Protein AF-A0AAF0LFD0-F1 (afdb_monomer_lite)

Secondary structure (DSSP, 8-state):
---SS--------PPPPPPBPPHHHHHHHHHHHHHTT--SHHHHHHHHHHHHS---SSGGG-BHHHHHHHHHHHHHHHHHHHHHHS-----S----------

Structure (mmCIF, N/CA/C/O backbone):
data_AF-A0AAF0LFD0-F1
#
_entry.id   AF-A0AAF0LFD0-F1
#
loop_
_atom_site.group_PDB
_atom_site.id
_atom_site.type_symbol
_atom_site.label_atom_id
_atom_site.label_alt_id
_atom_site.label_comp_id
_atom_site.label_asym_id
_atom_site.label_entity_id
_atom_site.label_seq_id
_atom_site.pdbx_PDB_ins_code
_atom_site.Cartn_x
_atom_site.Cartn_y
_atom_site.Cartn_z
_atom_site.occupancy
_atom_site.B_iso_or_equiv
_atom_site.auth_seq_id
_atom_site.auth_comp_id
_atom_site.auth_asym_id
_atom_site.auth_atom_id
_atom_site.pdbx_PDB_model_num
ATOM 1 N N . MET A 1 1 ? 27.726 -13.459 -55.062 1.00 46.53 1 MET A N 1
ATOM 2 C CA . MET A 1 1 ? 27.753 -12.044 -54.652 1.00 46.53 1 MET A CA 1
ATOM 3 C C . MET A 1 1 ? 26.580 -11.899 -53.718 1.00 46.53 1 MET A C 1
ATOM 5 O O . MET A 1 1 ? 25.446 -11.994 -54.167 1.00 46.53 1 MET A O 1
ATOM 9 N N . SER A 1 2 ? 26.899 -11.944 -52.433 1.00 50.84 2 SER A N 1
ATOM 10 C CA . SER A 1 2 ? 25.974 -12.159 -51.326 1.00 50.84 2 SER A CA 1
ATOM 11 C C . SER A 1 2 ? 25.659 -10.830 -50.649 1.00 50.84 2 SER A C 1
ATOM 13 O O . SER A 1 2 ? 26.478 -9.917 -50.716 1.00 50.84 2 SER A O 1
ATOM 15 N N . ASP A 1 3 ? 24.525 -10.807 -49.954 1.00 53.06 3 ASP A N 1
ATOM 16 C CA . ASP A 1 3 ? 24.223 -9.907 -48.836 1.00 53.06 3 ASP A CA 1
ATOM 17 C C . ASP A 1 3 ? 23.986 -8.419 -49.136 1.00 53.06 3 ASP A C 1
ATOM 19 O O . ASP A 1 3 ? 24.794 -7.563 -48.801 1.00 53.06 3 ASP A O 1
ATOM 23 N N . GLU A 1 4 ? 22.795 -8.093 -49.650 1.00 59.19 4 GLU A N 1
ATOM 24 C CA . GLU A 1 4 ? 22.225 -6.732 -49.550 1.00 59.19 4 GLU A CA 1
ATOM 25 C C . GLU A 1 4 ? 20.822 -6.700 -48.903 1.00 59.19 4 GLU A C 1
ATOM 27 O O . GLU A 1 4 ? 20.047 -5.780 -49.142 1.00 59.19 4 GLU A O 1
ATOM 32 N N . LEU A 1 5 ? 20.443 -7.690 -48.079 1.00 58.28 5 LEU A N 1
ATOM 33 C CA . LEU A 1 5 ? 19.075 -7.761 -47.525 1.00 58.28 5 LEU A CA 1
ATOM 34 C C . LEU A 1 5 ? 18.972 -8.116 -46.033 1.00 58.28 5 LEU A C 1
ATOM 36 O O . LEU A 1 5 ? 18.000 -8.743 -45.628 1.00 58.28 5 LEU A O 1
ATOM 40 N N . SER A 1 6 ? 19.908 -7.680 -45.188 1.00 54.75 6 SER A N 1
ATOM 41 C CA . SER A 1 6 ? 19.762 -7.872 -43.733 1.00 54.75 6 SER A CA 1
ATOM 42 C C . SER A 1 6 ? 20.100 -6.615 -42.925 1.00 54.75 6 SER A C 1
ATOM 44 O O . SER A 1 6 ? 20.885 -6.652 -41.988 1.00 54.75 6 SER A O 1
ATOM 46 N N . LEU A 1 7 ? 19.514 -5.473 -43.310 1.00 59.75 7 LEU A N 1
ATOM 47 C CA . LEU A 1 7 ? 19.616 -4.195 -42.576 1.00 59.75 7 LEU A CA 1
ATOM 48 C C . LEU A 1 7 ? 18.441 -3.962 -41.599 1.00 59.75 7 LEU A C 1
ATOM 50 O O . LEU A 1 7 ? 18.387 -2.941 -40.924 1.00 59.75 7 LEU A O 1
ATOM 54 N N . PHE A 1 8 ? 17.513 -4.914 -41.493 1.00 56.84 8 PHE A N 1
ATOM 55 C CA . PHE A 1 8 ? 16.379 -4.868 -40.566 1.00 56.84 8 PHE A CA 1
ATOM 56 C C . PHE A 1 8 ? 16.489 -5.995 -39.536 1.00 56.84 8 PHE A C 1
ATOM 58 O O . PHE A 1 8 ? 15.606 -6.841 -39.434 1.00 56.84 8 PHE A O 1
ATOM 65 N N . ASP A 1 9 ? 17.594 -6.032 -38.794 1.00 56.97 9 ASP A N 1
ATOM 66 C CA . ASP A 1 9 ? 17.599 -6.701 -37.491 1.00 56.97 9 ASP A CA 1
ATOM 67 C C . ASP A 1 9 ? 16.946 -5.717 -36.513 1.00 56.97 9 ASP A C 1
ATOM 69 O O . ASP A 1 9 ? 17.613 -4.944 -35.829 1.00 56.97 9 ASP A O 1
ATOM 73 N N . ASP A 1 10 ? 15.614 -5.625 -36.584 1.00 61.31 10 ASP A N 1
ATOM 74 C CA . ASP A 1 10 ? 14.822 -4.979 -35.542 1.00 61.31 10 ASP A CA 1
ATOM 75 C C . ASP A 1 10 ? 15.054 -5.838 -34.293 1.00 61.31 10 ASP A C 1
ATOM 77 O O . ASP A 1 10 ? 14.674 -7.017 -34.308 1.00 61.31 10 ASP A O 1
ATOM 81 N N . PRO A 1 11 ? 15.779 -5.349 -33.268 1.00 62.00 11 PRO A N 1
ATOM 82 C CA . PRO A 1 11 ? 15.991 -6.153 -32.083 1.00 62.00 11 PRO A CA 1
ATOM 83 C C . PRO A 1 11 ? 14.604 -6.392 -31.514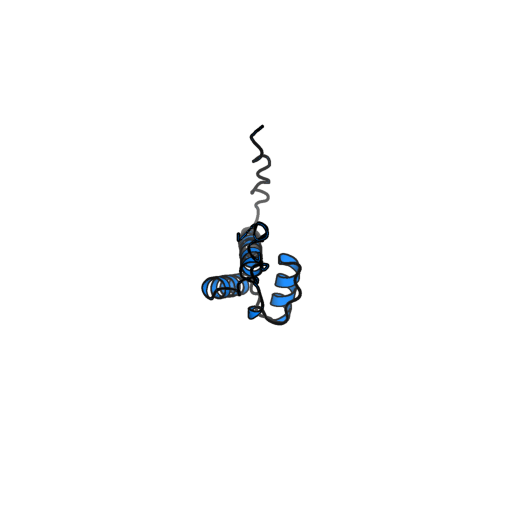 1.00 62.00 11 PRO A C 1
ATOM 85 O O . PRO A 1 11 ? 13.999 -5.433 -31.073 1.00 62.00 11 PRO A O 1
ATOM 88 N N . ASP A 1 12 ? 14.106 -7.628 -31.576 1.00 59.47 12 ASP A N 1
ATOM 89 C CA . ASP A 1 12 ? 12.799 -8.072 -31.083 1.00 59.47 12 ASP A CA 1
ATOM 90 C C . ASP A 1 12 ? 12.541 -7.463 -29.692 1.00 59.47 12 ASP A C 1
ATOM 92 O O . ASP A 1 12 ? 12.920 -8.033 -28.663 1.00 59.47 12 ASP A O 1
ATOM 96 N N . VAL A 1 13 ? 11.971 -6.247 -29.656 1.00 60.12 13 VAL A N 1
ATOM 97 C CA . VAL A 1 13 ? 11.725 -5.483 -28.431 1.00 60.12 13 VAL A CA 1
ATOM 98 C C . VAL A 1 13 ? 10.462 -6.079 -27.847 1.00 60.12 13 VAL A C 1
ATOM 100 O O . VAL A 1 13 ? 9.385 -5.484 -27.858 1.00 60.12 13 VAL A O 1
ATOM 103 N N . ARG A 1 14 ? 10.565 -7.324 -27.381 1.00 63.44 14 ARG A N 1
ATOM 104 C CA . ARG A 1 14 ? 9.478 -7.958 -26.653 1.00 63.44 14 ARG A CA 1
ATOM 105 C C . ARG A 1 14 ? 9.185 -7.045 -25.473 1.00 63.44 14 ARG A C 1
ATOM 107 O O . ARG A 1 14 ? 10.119 -6.736 -24.725 1.00 63.44 14 ARG A O 1
ATOM 114 N N . PRO A 1 15 ? 7.932 -6.596 -25.291 1.00 60.59 15 PRO A N 1
ATOM 115 C CA . PRO A 1 15 ? 7.590 -5.831 -24.110 1.00 60.59 15 PRO A CA 1
ATOM 116 C C . PRO A 1 15 ? 8.010 -6.673 -22.907 1.00 60.59 15 PRO A C 1
ATOM 118 O O . PRO A 1 15 ? 7.590 -7.828 -22.778 1.00 60.59 15 PRO A O 1
ATOM 121 N N . ALA A 1 16 ? 8.922 -6.133 -22.095 1.00 66.88 16 ALA A N 1
ATOM 122 C CA . ALA A 1 16 ? 9.393 -6.805 -20.899 1.00 66.88 16 ALA A CA 1
ATOM 123 C C . ALA A 1 16 ? 8.155 -7.179 -20.082 1.00 66.88 16 ALA A C 1
ATOM 125 O O . ALA A 1 16 ? 7.373 -6.304 -19.703 1.00 66.88 16 ALA A O 1
ATOM 126 N N . GLN A 1 17 ? 7.931 -8.481 -19.891 1.00 68.88 17 GLN A N 1
ATOM 127 C CA . GLN A 1 17 ? 6.810 -8.929 -19.079 1.00 68.88 17 GLN A CA 1
ATOM 128 C C . GLN A 1 17 ? 6.990 -8.320 -17.690 1.00 68.88 17 GLN A C 1
ATOM 130 O O . GLN A 1 17 ? 8.105 -8.367 -17.157 1.00 68.88 17 GLN A O 1
ATOM 135 N N . PRO A 1 18 ? 5.942 -7.708 -17.122 1.00 72.62 18 PRO A N 1
ATOM 136 C CA . PRO A 1 18 ? 6.072 -7.049 -15.841 1.00 72.62 18 PRO A CA 1
ATOM 137 C C . PRO A 1 18 ? 6.537 -8.070 -14.802 1.00 72.62 18 PRO A C 1
ATOM 139 O O . PRO A 1 18 ? 5.934 -9.134 -14.643 1.00 72.62 18 PRO A O 1
ATOM 142 N N . ALA A 1 19 ? 7.648 -7.757 -14.134 1.00 83.38 19 ALA A N 1
ATOM 143 C CA . ALA A 1 19 ? 8.232 -8.644 -13.143 1.00 83.38 19 ALA A CA 1
ATOM 144 C C . ALA A 1 19 ? 7.232 -8.866 -11.996 1.00 83.38 19 ALA A C 1
ATOM 146 O O . ALA A 1 19 ? 6.541 -7.922 -11.595 1.00 83.38 19 ALA A O 1
ATOM 147 N N . PRO A 1 20 ? 7.120 -10.092 -11.461 1.00 85.75 20 PRO A N 1
ATOM 148 C CA . PRO A 1 20 ? 6.275 -10.347 -10.305 1.00 85.75 20 PRO A CA 1
ATOM 149 C C . PRO A 1 20 ? 6.834 -9.640 -9.065 1.00 85.75 20 PRO A C 1
ATOM 151 O O . PRO A 1 20 ? 8.041 -9.437 -8.935 1.00 85.75 20 PRO A O 1
ATOM 154 N N . MET A 1 21 ? 5.956 -9.308 -8.120 1.00 89.62 21 MET A N 1
ATOM 155 C CA . MET A 1 21 ? 6.350 -8.728 -6.837 1.00 89.62 21 MET A CA 1
ATOM 156 C C . MET A 1 21 ? 7.381 -9.597 -6.098 1.00 89.62 21 MET A C 1
ATOM 158 O O . MET A 1 21 ? 7.198 -10.804 -5.912 1.00 89.62 21 MET A O 1
ATOM 162 N N . THR A 1 22 ? 8.426 -8.949 -5.587 1.00 90.12 22 THR A N 1
ATOM 163 C CA . THR A 1 22 ? 9.478 -9.600 -4.793 1.00 90.12 22 THR A CA 1
ATOM 164 C C . THR A 1 22 ? 9.009 -9.928 -3.369 1.00 90.12 22 THR A C 1
ATOM 166 O O . THR A 1 22 ? 8.107 -9.288 -2.818 1.00 90.12 22 THR A O 1
ATOM 169 N N . ASP A 1 23 ? 9.653 -10.893 -2.705 1.00 88.31 23 ASP A N 1
ATOM 170 C CA . ASP A 1 23 ? 9.313 -11.246 -1.316 1.00 88.31 23 ASP A CA 1
ATOM 171 C C . ASP A 1 23 ? 9.529 -10.089 -0.328 1.00 88.31 23 ASP A C 1
ATOM 173 O O . ASP A 1 23 ? 8.742 -9.905 0.605 1.00 88.31 23 ASP A O 1
ATOM 177 N N . SER A 1 24 ? 10.549 -9.260 -0.562 1.00 88.06 24 SER A N 1
ATOM 178 C CA . SER A 1 24 ? 10.815 -8.057 0.232 1.00 88.06 24 SER A CA 1
ATOM 179 C C . SER A 1 24 ? 9.659 -7.057 0.150 1.00 88.06 24 SER A C 1
ATOM 181 O O . SER A 1 24 ? 9.211 -6.533 1.173 1.00 88.06 24 SER A O 1
ATOM 183 N N . GLN A 1 25 ? 9.121 -6.830 -1.053 1.00 89.44 25 GLN A N 1
ATOM 184 C CA . GLN A 1 25 ? 7.955 -5.967 -1.259 1.00 89.44 25 GLN A CA 1
ATOM 185 C C . GLN A 1 25 ? 6.699 -6.554 -0.613 1.00 89.44 25 GLN A C 1
ATOM 187 O O . GLN A 1 25 ? 5.957 -5.842 0.065 1.00 89.44 25 GLN A O 1
ATOM 192 N N . ARG A 1 26 ? 6.494 -7.870 -0.736 1.00 89.06 26 ARG A N 1
ATOM 193 C CA . ARG A 1 26 ? 5.383 -8.575 -0.084 1.00 89.06 26 ARG A CA 1
ATOM 194 C C . ARG A 1 26 ? 5.408 -8.391 1.434 1.00 89.06 26 ARG A C 1
ATOM 196 O O . ARG A 1 26 ? 4.368 -8.127 2.043 1.00 89.06 26 ARG A O 1
ATOM 203 N N . LEU A 1 27 ? 6.584 -8.511 2.053 1.00 90.06 27 LEU A N 1
ATOM 204 C CA . LEU A 1 27 ? 6.755 -8.290 3.489 1.00 90.06 27 LEU A CA 1
ATOM 205 C C . LEU A 1 27 ? 6.472 -6.829 3.869 1.00 90.06 27 LEU A C 1
ATOM 207 O O . LEU A 1 27 ? 5.766 -6.578 4.849 1.00 90.06 27 LEU A O 1
ATOM 211 N N . ALA A 1 28 ? 6.960 -5.873 3.072 1.00 89.56 28 ALA A N 1
ATOM 212 C CA . ALA A 1 28 ? 6.705 -4.450 3.275 1.00 89.56 28 ALA A CA 1
ATOM 213 C C . ALA A 1 28 ? 5.200 -4.134 3.236 1.00 89.56 28 ALA A C 1
ATOM 215 O O . ALA A 1 28 ? 4.685 -3.528 4.177 1.00 89.56 28 ALA A O 1
ATOM 216 N N . ILE A 1 29 ? 4.477 -4.623 2.223 1.00 89.44 29 ILE A N 1
ATOM 217 C CA . ILE A 1 29 ? 3.022 -4.450 2.083 1.00 89.44 29 ILE A CA 1
ATOM 218 C C . ILE A 1 29 ? 2.287 -5.046 3.285 1.00 89.44 29 ILE A C 1
ATOM 220 O O . ILE A 1 29 ? 1.474 -4.367 3.913 1.00 89.44 29 ILE A O 1
ATOM 224 N N . ARG A 1 30 ? 2.617 -6.287 3.667 1.00 89.50 30 ARG A N 1
ATOM 225 C CA . ARG A 1 30 ? 2.002 -6.951 4.826 1.00 89.50 30 ARG A CA 1
ATOM 226 C C . ARG A 1 30 ? 2.223 -6.161 6.117 1.00 89.50 30 ARG A C 1
ATOM 228 O O . ARG A 1 30 ? 1.284 -5.972 6.885 1.00 89.50 30 ARG A O 1
ATOM 235 N N . SER A 1 31 ? 3.445 -5.683 6.354 1.00 89.19 31 SER A N 1
ATOM 236 C CA . SER A 1 31 ? 3.755 -4.883 7.544 1.00 89.19 31 SER A CA 1
ATOM 237 C C . SER A 1 31 ? 3.002 -3.549 7.556 1.00 89.19 31 SER A C 1
ATOM 239 O O . SER A 1 31 ? 2.525 -3.119 8.605 1.00 89.19 31 SER A O 1
ATOM 241 N N . ALA A 1 32 ? 2.835 -2.913 6.395 1.00 87.31 32 ALA A N 1
ATOM 242 C CA . ALA A 1 32 ? 2.107 -1.659 6.280 1.00 87.31 32 ALA A CA 1
ATOM 243 C C . ALA A 1 32 ? 0.598 -1.850 6.504 1.00 87.31 32 ALA A C 1
ATOM 245 O O . ALA A 1 32 ? -0.001 -1.069 7.243 1.00 87.31 32 ALA A O 1
ATOM 246 N N . PHE A 1 33 ? -0.001 -2.919 5.969 1.00 88.38 33 PHE A N 1
ATOM 247 C CA . PHE A 1 33 ? -1.387 -3.285 6.275 1.00 88.38 33 PHE A CA 1
ATOM 248 C C . PHE A 1 33 ? -1.596 -3.544 7.768 1.00 88.38 33 PHE A C 1
ATOM 250 O O . PHE A 1 33 ? -2.513 -2.973 8.358 1.00 88.38 33 PHE A O 1
ATOM 257 N N . ALA A 1 34 ? -0.698 -4.305 8.403 1.00 88.12 34 ALA A N 1
ATOM 258 C CA . ALA A 1 34 ? -0.756 -4.558 9.841 1.00 88.12 34 ALA A CA 1
ATOM 259 C C . ALA A 1 34 ? -0.695 -3.258 10.665 1.00 88.12 34 ALA A C 1
ATOM 261 O O . ALA A 1 34 ? -1.467 -3.087 11.605 1.00 88.12 34 ALA A O 1
ATOM 262 N N . ARG A 1 35 ? 0.168 -2.304 10.286 1.00 85.88 35 ARG A N 1
ATOM 263 C CA . ARG A 1 35 ? 0.270 -0.989 10.949 1.00 85.88 35 ARG A CA 1
ATOM 264 C C . ARG A 1 35 ? -0.975 -0.120 10.774 1.00 85.88 35 ARG A C 1
ATOM 266 O O . ARG A 1 35 ? -1.259 0.694 11.644 1.00 85.88 35 ARG A O 1
ATOM 273 N N . LEU A 1 36 ? -1.696 -0.278 9.665 1.00 82.88 36 LEU A N 1
ATOM 274 C CA . LEU A 1 36 ? -2.960 0.413 9.397 1.00 82.88 36 LEU A CA 1
ATOM 275 C C . LEU A 1 36 ? -4.177 -0.301 10.007 1.00 82.88 36 LEU A C 1
ATOM 277 O O . LEU A 1 36 ? -5.289 0.196 9.867 1.00 82.88 36 LEU A O 1
ATOM 281 N N . GLY A 1 37 ? -3.989 -1.459 10.652 1.00 86.88 37 GLY A N 1
ATOM 282 C CA . GLY A 1 37 ? -5.087 -2.284 11.166 1.00 86.88 37 GLY A CA 1
ATOM 283 C C . GLY A 1 37 ? -5.902 -2.985 10.073 1.00 86.88 37 GLY A C 1
ATOM 284 O O . GLY A 1 37 ? -6.941 -3.572 10.361 1.00 86.88 37 GLY A O 1
ATOM 285 N N . ILE A 1 38 ? -5.428 -2.954 8.825 1.00 87.31 38 ILE A N 1
ATOM 286 C CA . ILE A 1 38 ? -6.090 -3.583 7.684 1.00 87.31 38 ILE A CA 1
ATOM 287 C C . ILE A 1 38 ? -5.774 -5.075 7.730 1.00 87.31 38 ILE A C 1
ATOM 289 O O . ILE A 1 38 ? -4.664 -5.508 7.421 1.00 87.31 38 ILE A O 1
ATOM 293 N N . SER A 1 39 ? -6.758 -5.869 8.135 1.00 83.81 39 SER A N 1
ATOM 294 C CA . SER A 1 39 ? -6.596 -7.313 8.332 1.00 83.81 39 SER A CA 1
ATOM 295 C C . SER A 1 39 ? -7.495 -8.142 7.423 1.00 83.81 39 SER A C 1
ATOM 297 O O . SER A 1 39 ? -7.167 -9.293 7.135 1.00 83.81 39 SER A O 1
ATOM 299 N N . THR A 1 40 ? -8.589 -7.568 6.914 1.00 87.19 40 THR A N 1
ATOM 300 C CA . THR A 1 40 ? -9.517 -8.298 6.049 1.00 87.19 40 THR A CA 1
ATOM 301 C C . THR A 1 40 ? -9.072 -8.259 4.587 1.00 87.19 40 THR A C 1
ATOM 303 O O . THR A 1 40 ? -8.570 -7.248 4.096 1.00 87.19 40 THR A O 1
ATOM 306 N N . ALA A 1 41 ? -9.288 -9.360 3.861 1.00 84.38 41 ALA A N 1
ATOM 307 C CA . ALA A 1 41 ? -8.952 -9.442 2.438 1.00 84.38 41 ALA A CA 1
ATOM 308 C C . ALA A 1 41 ? -9.693 -8.380 1.610 1.00 84.38 41 ALA A C 1
ATOM 310 O O . ALA A 1 41 ? -9.106 -7.756 0.732 1.00 84.38 41 ALA A O 1
ATOM 311 N N . ARG A 1 42 ? -10.963 -8.120 1.945 1.00 85.94 42 ARG A N 1
ATOM 312 C CA . ARG A 1 42 ? -11.779 -7.094 1.289 1.00 85.94 42 ARG A CA 1
ATOM 313 C C . ARG A 1 42 ? -11.149 -5.706 1.402 1.00 85.94 42 ARG A C 1
ATOM 315 O O . ARG A 1 42 ? -10.983 -5.041 0.391 1.00 85.94 42 ARG A O 1
ATOM 322 N N . GLU A 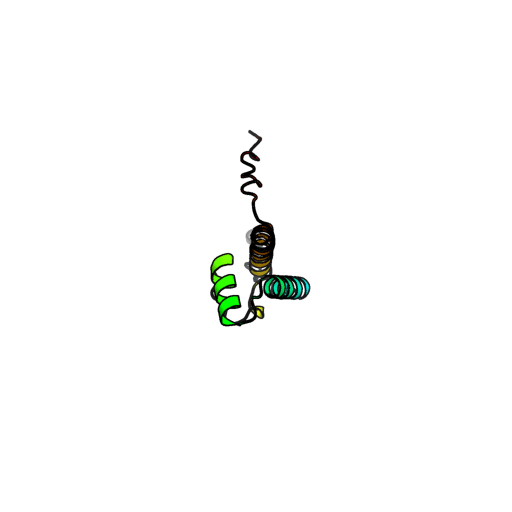1 43 ? -10.758 -5.294 2.607 1.00 86.75 43 GLU A N 1
ATOM 323 C CA . GLU A 1 43 ? -10.119 -3.989 2.807 1.00 86.75 43 GLU A CA 1
ATOM 324 C C . GLU A 1 43 ? -8.756 -3.902 2.112 1.00 86.75 43 GLU A C 1
ATOM 326 O O . GLU A 1 43 ? -8.412 -2.853 1.572 1.00 86.75 43 GLU A O 1
ATOM 331 N N . GLN A 1 44 ? -7.983 -4.995 2.097 1.00 87.19 44 GLN A N 1
ATOM 332 C CA . GLN A 1 44 ? -6.711 -5.037 1.372 1.00 87.19 44 GLN A CA 1
ATOM 333 C C . GLN A 1 44 ? -6.924 -4.816 -0.127 1.00 87.19 44 GLN A C 1
ATOM 335 O O . GLN A 1 44 ? -6.232 -3.982 -0.709 1.00 87.19 4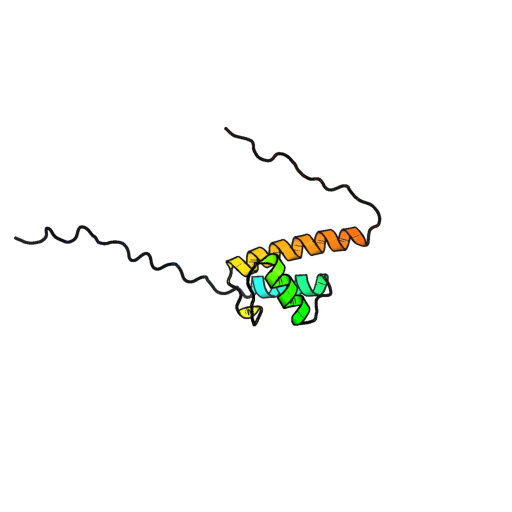4 GLN A O 1
ATOM 340 N N . PHE A 1 45 ? -7.900 -5.497 -0.738 1.00 88.19 45 PHE A N 1
ATOM 341 C CA . PHE A 1 45 ? -8.228 -5.320 -2.154 1.00 88.19 45 PHE A CA 1
ATOM 342 C C . PHE A 1 45 ? -8.750 -3.920 -2.457 1.00 88.19 45 PHE A C 1
ATOM 344 O O . PHE A 1 45 ? -8.258 -3.293 -3.389 1.00 88.19 45 PHE A O 1
ATOM 351 N N . ASP A 1 46 ? -9.649 -3.387 -1.627 1.00 88.19 46 ASP A N 1
ATOM 352 C CA . ASP A 1 46 ? -10.167 -2.026 -1.792 1.00 88.19 46 ASP A CA 1
ATOM 353 C C . ASP A 1 46 ? -9.035 -0.984 -1.747 1.00 88.19 46 ASP A C 1
ATOM 355 O O . ASP A 1 46 ? -9.060 0.017 -2.464 1.00 88.19 46 ASP A O 1
ATOM 359 N N . VAL A 1 47 ? -8.031 -1.187 -0.888 1.00 86.62 47 VAL A N 1
ATOM 360 C CA . VAL A 1 47 ? -6.875 -0.287 -0.786 1.00 86.62 47 VAL A CA 1
ATOM 361 C C . VAL A 1 47 ? -5.926 -0.451 -1.967 1.00 86.62 47 VAL A C 1
ATOM 363 O O . VAL A 1 47 ? -5.417 0.557 -2.458 1.00 86.62 47 VAL A O 1
ATOM 366 N N . VAL A 1 48 ? -5.705 -1.679 -2.437 1.00 87.00 48 VAL A N 1
ATOM 367 C CA . VAL A 1 48 ? -4.890 -1.926 -3.631 1.00 87.00 48 VAL A CA 1
ATOM 368 C C . VAL A 1 48 ? -5.532 -1.276 -4.851 1.00 87.00 48 VAL A C 1
ATOM 370 O O . VAL A 1 48 ? -4.862 -0.494 -5.519 1.00 87.00 48 VAL A O 1
ATOM 373 N N . GLU A 1 49 ? -6.824 -1.502 -5.085 1.00 88.38 49 GLU A N 1
ATOM 374 C CA . GLU A 1 49 ? -7.569 -0.918 -6.205 1.00 88.38 49 GLU A CA 1
ATOM 375 C C . GLU A 1 49 ? -7.516 0.615 -6.164 1.00 88.38 49 GLU A C 1
ATOM 377 O O . GLU A 1 49 ? -7.222 1.257 -7.168 1.00 88.38 49 GLU A O 1
ATOM 382 N N . LYS A 1 50 ? -7.683 1.224 -4.983 1.00 85.81 50 LYS A N 1
ATOM 383 C CA . LYS A 1 50 ? -7.599 2.687 -4.825 1.00 85.81 50 LYS A CA 1
ATOM 384 C C . LYS A 1 50 ? -6.210 3.272 -5.076 1.00 85.81 50 LYS A C 1
ATOM 386 O O . LYS A 1 50 ? -6.124 4.426 -5.481 1.00 85.81 50 LYS A O 1
ATOM 391 N N . LEU A 1 51 ? -5.140 2.544 -4.751 1.00 83.94 51 LEU A N 1
ATOM 392 C CA . LEU A 1 51 ? -3.766 3.064 -4.818 1.00 83.94 51 LEU A CA 1
ATOM 393 C C . LEU A 1 51 ? -3.042 2.710 -6.117 1.00 83.94 51 LEU A C 1
ATOM 395 O O . LEU A 1 51 ? -2.154 3.446 -6.531 1.00 83.94 51 LEU A O 1
ATOM 399 N N . THR A 1 52 ? -3.401 1.590 -6.736 1.00 83.50 52 THR A N 1
ATOM 400 C CA . THR A 1 52 ? -2.772 1.098 -7.971 1.00 83.50 52 THR A CA 1
ATOM 401 C C . THR A 1 52 ? -3.671 1.271 -9.191 1.00 83.50 52 THR A C 1
ATOM 403 O O . THR A 1 52 ? -3.170 1.278 -10.308 1.00 83.50 52 THR A O 1
ATOM 406 N N . GLY A 1 53 ? -4.985 1.431 -8.998 1.00 82.50 53 GLY A N 1
ATOM 407 C CA . GLY A 1 53 ? -5.970 1.407 -10.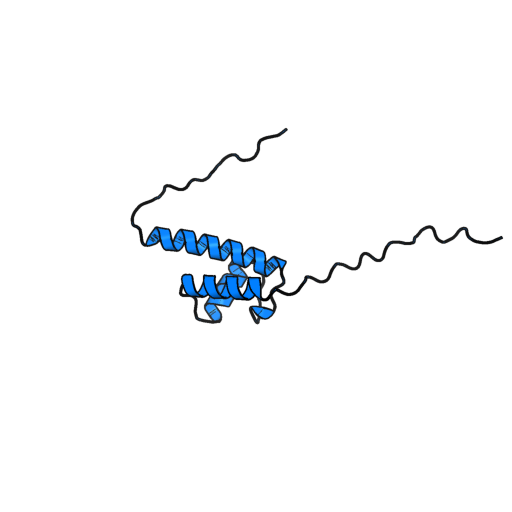081 1.00 82.50 53 GLY A CA 1
ATOM 408 C C . GLY A 1 53 ? -6.265 0.000 -10.609 1.00 82.50 53 GLY A C 1
ATOM 409 O O . GLY A 1 53 ? -7.091 -0.147 -11.508 1.00 82.50 53 GLY A O 1
ATOM 410 N N . GLU A 1 54 ? -5.621 -1.035 -10.062 1.00 78.69 54 GLU A N 1
ATOM 411 C CA . GLU A 1 54 ? -5.753 -2.415 -10.519 1.00 78.69 54 GLU A CA 1
ATOM 412 C C . GLU A 1 54 ? -6.637 -3.231 -9.575 1.00 78.69 54 GLU A C 1
ATOM 414 O O . GLU A 1 54 ? -6.428 -3.282 -8.358 1.00 78.69 54 GLU A O 1
ATOM 419 N N . ARG A 1 55 ? -7.621 -3.925 -10.153 1.00 80.25 55 ARG A N 1
ATOM 420 C CA . ARG A 1 55 ? -8.454 -4.875 -9.420 1.00 80.25 55 ARG A CA 1
ATOM 421 C C . ARG A 1 55 ? -7.796 -6.249 -9.442 1.00 80.25 55 ARG A C 1
ATOM 423 O O . ARG A 1 55 ? -7.856 -6.960 -10.441 1.00 80.25 55 ARG A O 1
ATOM 430 N N . ILE A 1 56 ? -7.200 -6.618 -8.318 1.00 80.88 56 ILE A N 1
ATOM 431 C CA . ILE A 1 56 ? -6.499 -7.893 -8.140 1.00 80.88 56 ILE A CA 1
ATOM 432 C C . ILE A 1 56 ? -7.373 -8.934 -7.428 1.00 80.88 56 ILE A C 1
ATOM 434 O O . ILE A 1 56 ? -8.217 -8.591 -6.598 1.00 80.88 56 ILE A O 1
ATOM 438 N N . ALA A 1 57 ? -7.154 -10.215 -7.734 1.00 79.62 57 ALA A N 1
ATOM 439 C CA . ALA A 1 57 ? -7.776 -11.333 -7.019 1.00 79.62 57 ALA A CA 1
ATOM 440 C C . ALA A 1 57 ? -6.946 -11.761 -5.798 1.00 79.62 57 ALA A C 1
ATOM 442 O O . ALA A 1 57 ? -7.503 -12.190 -4.786 1.00 79.62 57 ALA A O 1
ATOM 443 N N . ALA A 1 58 ? -5.620 -11.613 -5.875 1.00 77.44 58 ALA A N 1
ATOM 444 C CA . ALA A 1 58 ? -4.706 -11.828 -4.767 1.00 77.44 58 ALA A CA 1
ATOM 445 C C . ALA A 1 58 ? -3.567 -10.799 -4.770 1.00 77.44 58 ALA A C 1
ATOM 447 O O . ALA A 1 58 ? -3.087 -10.370 -5.813 1.00 77.44 58 ALA A O 1
ATOM 448 N N . VAL A 1 59 ? -3.074 -10.432 -3.580 1.00 74.31 59 VAL A N 1
ATOM 449 C CA . VAL A 1 59 ? -1.929 -9.504 -3.426 1.00 74.31 59 VAL A CA 1
ATOM 450 C C . VAL A 1 59 ? -0.654 -10.073 -4.066 1.00 74.31 59 VAL A C 1
ATOM 452 O O . VAL A 1 59 ? 0.239 -9.324 -4.440 1.00 74.31 59 VAL A O 1
ATOM 455 N N . SER A 1 60 ? -0.564 -11.398 -4.219 1.00 77.06 60 SER A N 1
ATOM 456 C CA . SER A 1 60 ? 0.516 -12.076 -4.944 1.00 77.06 60 SER A CA 1
ATOM 457 C C . SER A 1 60 ? 0.545 -11.786 -6.441 1.00 77.06 60 SER A C 1
ATOM 459 O O . SER A 1 60 ? 1.603 -11.960 -7.035 1.00 77.06 60 SER A O 1
ATOM 461 N N . ASP A 1 61 ? -0.577 -11.359 -7.021 1.00 81.31 61 ASP A N 1
ATOM 462 C CA . ASP A 1 61 ? -0.710 -11.124 -8.462 1.00 81.31 61 ASP A CA 1
ATOM 463 C C . ASP A 1 61 ? -0.181 -9.739 -8.862 1.00 81.31 61 ASP A C 1
ATOM 465 O O . ASP A 1 61 ? -0.144 -9.399 -10.041 1.00 81.31 61 ASP A O 1
ATOM 469 N N . LEU A 1 62 ? 0.241 -8.935 -7.879 1.00 83.88 62 LEU A N 1
ATOM 470 C CA . LEU A 1 62 ? 0.846 -7.636 -8.123 1.00 83.88 62 LEU A CA 1
ATOM 471 C C . LEU A 1 62 ? 2.194 -7.782 -8.823 1.00 83.88 62 LEU A C 1
ATOM 473 O O . LEU A 1 62 ? 3.053 -8.589 -8.452 1.00 83.88 62 LEU A O 1
ATOM 477 N N . THR A 1 63 ? 2.391 -6.912 -9.802 1.00 88.62 63 THR A N 1
ATOM 478 C CA . THR A 1 63 ? 3.685 -6.686 -10.436 1.00 88.62 63 THR A CA 1
ATOM 479 C C . THR A 1 63 ? 4.604 -5.922 -9.484 1.00 88.62 63 THR A C 1
ATOM 481 O O . THR A 1 63 ? 4.145 -5.254 -8.555 1.00 88.62 63 THR A O 1
ATOM 484 N N . GLU A 1 64 ? 5.912 -5.981 -9.709 1.00 87.38 64 GLU A N 1
ATOM 485 C CA . GLU A 1 64 ? 6.908 -5.242 -8.933 1.00 87.38 64 GLU A CA 1
ATOM 486 C C . GLU A 1 64 ? 6.607 -3.734 -8.921 1.00 87.38 64 GLU A C 1
ATOM 488 O O . GLU A 1 64 ? 6.676 -3.091 -7.872 1.00 87.38 64 GLU A O 1
ATOM 493 N N . THR A 1 65 ? 6.204 -3.178 -10.067 1.00 85.38 65 THR A N 1
ATOM 494 C CA . THR A 1 65 ? 5.847 -1.762 -10.207 1.00 85.38 65 THR A CA 1
ATOM 495 C C . THR A 1 65 ? 4.581 -1.413 -9.425 1.00 85.38 65 THR A C 1
ATOM 497 O O . THR A 1 65 ? 4.577 -0.440 -8.670 1.00 85.38 65 THR A O 1
ATOM 500 N N . ALA A 1 66 ? 3.519 -2.217 -9.546 1.00 85.44 66 ALA A N 1
ATOM 501 C CA . ALA A 1 66 ? 2.275 -1.992 -8.809 1.00 85.44 66 ALA A CA 1
ATOM 502 C C . ALA A 1 66 ? 2.477 -2.162 -7.293 1.00 85.44 66 ALA A C 1
ATOM 504 O O . ALA A 1 66 ? 1.978 -1.362 -6.498 1.00 85.44 66 ALA A O 1
ATOM 505 N N . ALA A 1 67 ? 3.279 -3.149 -6.883 1.00 89.06 67 ALA A N 1
ATOM 506 C CA . ALA A 1 67 ? 3.671 -3.357 -5.495 1.00 89.06 67 ALA A CA 1
ATOM 507 C C . ALA A 1 67 ? 4.450 -2.159 -4.939 1.00 89.06 67 ALA A C 1
ATOM 509 O O . ALA A 1 67 ? 4.182 -1.714 -3.823 1.00 89.06 67 ALA A O 1
ATOM 510 N N . GLN A 1 68 ? 5.372 -1.591 -5.718 1.00 88.50 68 GLN A N 1
ATOM 511 C CA . GLN A 1 68 ? 6.129 -0.412 -5.312 1.00 88.50 68 GLN A CA 1
ATOM 512 C C . GLN A 1 68 ? 5.220 0.812 -5.110 1.00 88.50 68 GLN A C 1
ATOM 514 O O . GLN A 1 68 ? 5.299 1.471 -4.069 1.00 88.50 68 GLN A O 1
ATOM 519 N N . SER A 1 69 ? 4.310 1.083 -6.050 1.00 88.00 69 SER A N 1
ATOM 520 C CA . SER A 1 69 ? 3.308 2.154 -5.926 1.00 88.00 69 SER A CA 1
ATOM 521 C C . SER A 1 69 ? 2.422 1.966 -4.692 1.00 88.00 69 SER A C 1
ATOM 523 O O . SER A 1 69 ? 2.198 2.906 -3.922 1.00 88.00 69 SER A O 1
ATOM 525 N N . LEU A 1 70 ? 1.982 0.729 -4.445 1.00 89.06 70 LEU A N 1
ATOM 526 C CA . LEU A 1 70 ? 1.208 0.373 -3.261 1.00 89.06 70 LEU A CA 1
ATOM 527 C C . LEU A 1 70 ? 1.991 0.636 -1.967 1.00 89.06 70 LEU A C 1
ATOM 529 O O . LEU A 1 70 ? 1.442 1.221 -1.033 1.00 89.06 70 LEU A O 1
ATOM 533 N N . ILE A 1 71 ? 3.270 0.254 -1.903 1.00 90.44 71 ILE A N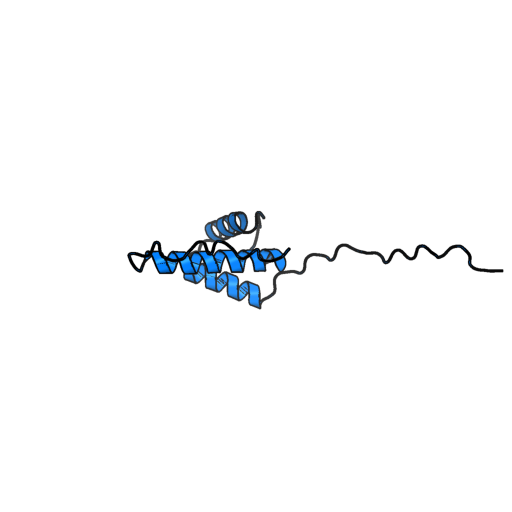 1
ATOM 534 C CA . ILE A 1 71 ? 4.132 0.491 -0.735 1.00 90.44 71 ILE A CA 1
ATOM 535 C C . ILE A 1 71 ? 4.227 1.985 -0.429 1.00 90.44 71 ILE A C 1
ATOM 537 O O . ILE A 1 71 ? 4.017 2.375 0.722 1.00 90.44 71 ILE A O 1
ATOM 541 N N . TYR A 1 72 ? 4.487 2.828 -1.432 1.00 89.00 72 TYR A N 1
ATOM 542 C CA . TYR A 1 72 ? 4.556 4.278 -1.231 1.00 89.00 72 TYR A CA 1
ATOM 543 C C . TYR A 1 72 ? 3.227 4.855 -0.723 1.00 89.00 72 TYR A C 1
ATOM 545 O O . TYR A 1 72 ? 3.215 5.629 0.241 1.00 89.00 72 TYR A O 1
ATOM 553 N N . GLY A 1 73 ? 2.099 4.432 -1.301 1.00 87.31 73 GLY A N 1
ATOM 554 C CA . GLY A 1 73 ? 0.769 4.864 -0.867 1.00 87.31 73 GLY A CA 1
ATOM 555 C C . GLY A 1 73 ? 0.430 4.427 0.563 1.00 87.31 73 GLY A C 1
ATOM 556 O O . GLY A 1 73 ? -0.072 5.224 1.363 1.00 87.31 73 GLY A O 1
ATOM 557 N N . LEU A 1 74 ? 0.757 3.183 0.924 1.00 87.56 74 LEU A N 1
ATOM 558 C CA . LEU A 1 74 ? 0.557 2.654 2.273 1.00 87.56 74 LEU A CA 1
ATOM 559 C C . LEU A 1 74 ? 1.446 3.366 3.298 1.00 87.56 74 LEU A C 1
ATOM 561 O O . LEU A 1 74 ? 0.962 3.737 4.365 1.00 87.56 74 LEU A O 1
ATOM 565 N N . GLN A 1 75 ? 2.719 3.615 2.983 1.00 86.50 75 GLN A N 1
ATOM 566 C CA . GLN A 1 75 ? 3.619 4.372 3.856 1.00 86.50 75 GLN A CA 1
ATOM 567 C C . GLN A 1 75 ? 3.115 5.797 4.090 1.00 86.50 75 GLN A C 1
ATOM 569 O O . GLN A 1 75 ? 3.135 6.269 5.228 1.00 86.50 75 GLN A O 1
ATOM 574 N N . SER A 1 76 ? 2.612 6.460 3.045 1.00 85.19 76 SER A N 1
ATOM 575 C CA . SER A 1 76 ? 1.981 7.774 3.177 1.00 85.19 76 SER A CA 1
ATOM 576 C C . SER A 1 76 ? 0.789 7.714 4.138 1.00 85.19 76 SER A C 1
ATOM 578 O O . SER A 1 76 ? 0.760 8.430 5.140 1.00 85.19 76 SER A O 1
ATOM 580 N N . LYS A 1 77 ? -0.136 6.765 3.934 1.00 82.12 77 LYS A N 1
ATOM 581 C CA . LYS A 1 77 ? -1.278 6.540 4.838 1.00 82.12 77 LYS A CA 1
ATOM 582 C C . LYS A 1 77 ? -0.851 6.265 6.278 1.00 82.12 77 LYS A C 1
ATOM 584 O O . LYS A 1 77 ? -1.463 6.809 7.188 1.00 82.12 77 LYS A O 1
ATOM 589 N N . VAL A 1 78 ? 0.194 5.468 6.501 1.00 81.56 78 VAL A N 1
ATOM 590 C CA . VAL A 1 78 ? 0.719 5.180 7.846 1.00 81.56 78 VAL A CA 1
ATOM 591 C C . VAL A 1 78 ? 1.240 6.451 8.520 1.00 81.56 78 VAL A C 1
ATOM 593 O O . VAL A 1 78 ? 0.953 6.670 9.697 1.00 81.56 78 VAL A O 1
ATOM 596 N N . ARG A 1 79 ? 1.964 7.310 7.789 1.00 79.31 79 ARG A N 1
ATOM 597 C CA . ARG A 1 79 ? 2.420 8.609 8.314 1.00 79.31 79 ARG A CA 1
ATOM 598 C C . ARG A 1 79 ? 1.237 9.506 8.688 1.00 79.31 79 ARG A C 1
ATOM 600 O O . ARG A 1 79 ? 1.229 10.070 9.779 1.00 79.31 79 ARG A O 1
ATOM 607 N N . HIS A 1 80 ? 0.221 9.592 7.829 1.00 75.62 80 HIS A N 1
ATOM 608 C CA . HIS A 1 80 ? -0.976 10.397 8.094 1.00 75.62 80 HIS A CA 1
ATOM 609 C C . HIS A 1 80 ? -1.830 9.839 9.246 1.00 75.62 80 HIS A C 1
ATOM 611 O O . HIS A 1 80 ? -2.306 10.606 10.079 1.00 75.62 80 HIS A O 1
ATOM 617 N N . ALA A 1 81 ? -1.982 8.516 9.346 1.00 69.25 81 ALA A N 1
ATOM 618 C CA . ALA A 1 81 ? -2.721 7.859 10.424 1.00 69.25 81 ALA A CA 1
ATOM 619 C C . ALA A 1 81 ? -2.042 8.041 11.792 1.00 69.25 81 ALA A C 1
ATOM 621 O O . ALA A 1 81 ? -2.720 8.296 12.785 1.00 69.25 81 ALA A O 1
ATOM 622 N N . GLY A 1 82 ? -0.706 7.989 11.848 1.00 59.72 82 GLY A N 1
ATOM 623 C CA . GLY A 1 82 ? 0.046 8.291 13.071 1.00 59.72 82 GLY A CA 1
ATOM 624 C C . GLY A 1 82 ? -0.145 9.735 13.547 1.00 59.72 82 GLY A C 1
ATOM 625 O O . GLY A 1 82 ? -0.231 9.977 14.748 1.00 59.72 82 GLY A O 1
ATOM 626 N N . ARG A 1 83 ? -0.299 10.679 12.609 1.00 54.31 83 ARG A N 1
ATOM 627 C CA . ARG A 1 83 ? -0.518 12.105 12.898 1.00 54.31 83 ARG A CA 1
ATOM 628 C C . ARG A 1 83 ? -1.928 12.409 13.421 1.00 54.31 83 ARG A C 1
ATOM 630 O O . ARG A 1 83 ? -2.104 13.411 14.099 1.00 54.31 83 ARG A O 1
ATOM 637 N N . ALA A 1 84 ? -2.919 11.555 13.153 1.00 52.50 84 ALA A N 1
ATOM 638 C CA . ALA A 1 84 ? -4.289 11.734 13.648 1.00 52.50 84 ALA A CA 1
ATOM 639 C C . ALA A 1 84 ? -4.442 11.414 15.152 1.00 52.50 84 ALA A C 1
ATOM 641 O O . ALA A 1 84 ? -5.276 12.023 15.817 1.00 52.50 84 ALA A O 1
ATOM 642 N N . ASN A 1 85 ? -3.618 10.509 15.700 1.00 48.34 85 ASN A N 1
ATOM 643 C CA . ASN A 1 85 ? -3.614 10.174 17.135 1.00 48.34 85 ASN A CA 1
ATOM 644 C C . ASN A 1 85 ? -2.775 11.135 17.993 1.00 48.34 85 ASN A C 1
ATOM 646 O O . ASN A 1 85 ? -2.917 11.160 19.214 1.00 48.34 85 ASN A O 1
ATOM 650 N N . THR A 1 86 ? -1.920 11.945 17.374 1.00 47.03 86 THR A N 1
ATOM 651 C CA . THR A 1 86 ? -1.251 13.078 18.016 1.00 47.03 86 THR A CA 1
ATOM 652 C C . THR A 1 86 ? -2.031 14.332 17.650 1.00 47.03 86 THR A C 1
ATOM 654 O O . THR A 1 86 ? -1.790 14.930 16.604 1.00 47.03 86 THR A O 1
ATOM 657 N N . GLY A 1 87 ? -3.028 14.685 18.463 1.00 47.62 87 GLY A N 1
ATOM 658 C CA . GLY A 1 87 ? -3.861 15.861 18.232 1.00 47.62 87 GLY A CA 1
ATOM 659 C C . GLY A 1 87 ? -3.035 17.081 17.810 1.00 47.62 87 GLY A C 1
ATOM 660 O O . GLY A 1 87 ? -2.033 17.407 18.441 1.00 47.62 87 GLY A O 1
ATOM 661 N N . ASN A 1 88 ? -3.508 17.745 16.752 1.00 47.75 88 ASN A N 1
ATOM 662 C CA . ASN A 1 88 ? -3.016 19.014 16.220 1.00 47.75 88 ASN A CA 1
ATOM 663 C C . ASN A 1 88 ? -1.704 18.956 15.415 1.00 47.75 88 ASN A C 1
ATOM 665 O O . ASN A 1 88 ? -0.624 19.111 15.976 1.00 47.75 88 ASN A O 1
ATOM 669 N N . SER A 1 89 ? -1.793 18.864 14.080 1.00 42.94 89 SER A N 1
ATOM 670 C CA . SER A 1 89 ? -0.806 19.495 13.183 1.00 42.94 89 SER A CA 1
ATOM 671 C C . SER A 1 89 ? -1.247 19.496 11.716 1.00 42.94 89 SER A C 1
ATOM 673 O O . SER A 1 89 ? -0.850 18.646 10.916 1.00 42.94 89 SER A O 1
ATOM 675 N N . TRP A 1 90 ? -1.972 20.545 11.341 1.00 47.09 90 TRP A N 1
ATOM 676 C CA . TRP A 1 90 ? -2.047 21.111 9.986 1.00 47.09 90 TRP A CA 1
ATOM 677 C C . TRP A 1 90 ? -0.680 21.667 9.507 1.00 47.09 90 TRP A C 1
ATOM 679 O O . TRP A 1 90 ? -0.602 22.767 8.979 1.00 47.09 90 TRP A O 1
ATOM 689 N N . ALA A 1 91 ? 0.426 20.967 9.779 1.00 47.72 91 ALA A N 1
ATOM 690 C CA . ALA A 1 91 ? 1.770 21.569 9.797 1.00 47.72 91 ALA A CA 1
ATOM 691 C C . ALA A 1 91 ? 2.832 20.927 8.881 1.00 47.72 91 ALA A C 1
ATOM 693 O O . ALA A 1 91 ? 3.997 21.274 8.996 1.00 47.72 91 ALA A O 1
ATOM 694 N N . ASP A 1 92 ? 2.473 20.011 7.984 1.00 48.94 92 ASP A N 1
ATOM 695 C CA . ASP A 1 92 ? 3.413 19.512 6.961 1.00 48.94 92 ASP A CA 1
ATOM 696 C C . ASP A 1 92 ? 2.716 19.660 5.614 1.00 48.94 92 ASP A C 1
ATOM 698 O O . ASP A 1 92 ? 1.996 18.769 5.177 1.00 48.94 92 ASP A O 1
ATOM 702 N N . ARG A 1 93 ? 2.614 20.908 5.152 1.00 52.41 93 ARG A N 1
ATOM 703 C CA . ARG A 1 93 ? 3.442 21.393 4.046 1.00 52.41 93 ARG A CA 1
ATOM 704 C C . ARG A 1 93 ? 3.217 20.562 2.787 1.00 52.41 93 ARG A C 1
ATOM 706 O O . ARG A 1 93 ? 3.912 19.588 2.523 1.00 52.41 93 ARG A O 1
ATOM 713 N N . ASP A 1 94 ? 2.310 21.071 1.965 1.00 46.88 94 ASP A N 1
ATOM 714 C CA . ASP A 1 94 ? 2.673 21.395 0.593 1.00 46.88 94 ASP A CA 1
ATOM 715 C C . ASP A 1 94 ? 4.062 22.062 0.608 1.00 46.88 94 ASP A C 1
ATOM 717 O O . ASP A 1 94 ? 4.207 23.264 0.840 1.00 46.88 94 ASP A O 1
ATOM 721 N N . GLU A 1 95 ? 5.112 21.257 0.437 1.00 43.12 95 GLU A N 1
ATOM 722 C CA . GLU A 1 95 ? 6.322 21.716 -0.240 1.00 43.12 95 GLU A CA 1
ATOM 723 C C . GLU A 1 95 ? 5.929 21.972 -1.693 1.00 43.12 95 GLU A C 1
ATOM 725 O O . GLU A 1 95 ? 6.159 21.181 -2.606 1.00 43.12 95 GLU A O 1
ATOM 730 N N . ASP A 1 96 ? 5.248 23.099 -1.858 1.00 54.94 96 ASP A N 1
ATOM 731 C CA . ASP A 1 96 ? 5.183 23.825 -3.101 1.00 54.94 96 ASP A CA 1
ATOM 732 C C . ASP A 1 96 ? 6.628 24.168 -3.501 1.00 54.94 96 ASP A C 1
ATOM 734 O O . ASP A 1 96 ? 7.449 24.524 -2.651 1.00 54.94 96 ASP A O 1
ATOM 738 N N . THR A 1 97 ? 6.927 24.064 -4.795 1.00 49.12 97 THR A N 1
ATOM 739 C CA . THR A 1 97 ? 8.193 24.418 -5.476 1.00 49.12 97 THR A CA 1
ATOM 740 C C . THR A 1 97 ? 9.400 23.468 -5.342 1.00 49.12 97 THR A C 1
ATOM 742 O O . THR A 1 97 ? 10.390 23.763 -4.680 1.00 49.12 97 THR A O 1
ATOM 745 N N . TRP A 1 98 ? 9.395 22.372 -6.115 1.00 58.12 98 TRP A N 1
ATOM 746 C CA . TRP A 1 98 ? 10.633 21.688 -6.551 1.00 58.12 98 TRP A CA 1
ATOM 747 C C . TRP A 1 98 ? 10.951 21.841 -8.048 1.00 58.12 98 TRP A C 1
ATOM 749 O O . TRP A 1 98 ? 11.957 21.304 -8.505 1.00 58.12 98 TRP A O 1
ATOM 759 N N . ILE A 1 99 ? 10.165 22.592 -8.829 1.00 45.66 99 ILE A N 1
ATOM 760 C CA . ILE A 1 99 ? 10.566 22.939 -10.202 1.00 45.66 99 ILE A CA 1
ATOM 761 C C . ILE A 1 99 ? 11.426 24.204 -10.166 1.00 45.66 99 ILE A C 1
ATOM 763 O O . ILE A 1 99 ? 10.948 25.330 -10.247 1.00 45.66 99 ILE A O 1
ATOM 767 N N . ASP A 1 100 ? 12.723 23.968 -10.002 1.00 54.75 100 ASP A N 1
ATOM 768 C CA . ASP A 1 100 ? 13.778 24.814 -10.549 1.00 54.75 100 ASP A CA 1
ATOM 769 C C . ASP A 1 100 ? 14.302 24.170 -11.847 1.00 54.75 100 ASP A C 1
ATOM 771 O O . ASP A 1 100 ? 14.359 22.941 -11.950 1.00 54.75 100 ASP A O 1
ATOM 775 N N . LYS A 1 101 ? 14.733 25.028 -12.784 1.00 49.41 101 LYS A N 1
ATOM 776 C CA . LYS A 1 101 ? 15.313 24.791 -14.127 1.00 49.41 101 LYS A CA 1
ATOM 777 C C . LYS A 1 101 ? 14.352 24.609 -15.308 1.00 49.41 101 LYS A C 1
ATOM 779 O O . LYS A 1 101 ? 14.023 23.485 -15.685 1.00 49.41 101 LYS A O 1
ATOM 784 N N . LEU A 1 102 ? 14.076 25.707 -16.021 1.00 42.50 102 LEU A N 1
ATOM 785 C CA . LEU A 1 102 ? 14.907 26.176 -17.152 1.00 42.50 102 LEU A CA 1
ATOM 786 C C . LEU A 1 102 ? 14.512 27.589 -17.602 1.00 42.50 102 LEU A C 1
ATOM 788 O O . LEU A 1 102 ? 13.296 27.871 -17.645 1.00 42.50 102 LEU A O 1
#

Foldseek 3Di:
DDDPPDPPPPVCPPPPDQAFADPVLVVLLVVLCVLVVNDDPVSSQVLLCVQQVDRDPDPRRDGNVSSVSSSVVSVVVSVVVVVVVVPDDPDDDPPDDPDDDD

Radius of gyration: 21.54 Å; chains: 1; bounding box: 40×38×73 Å

pLDDT: mean 73.42, std 16.17, range [42.5, 90.44]

Sequence (102 aa):
MSDELSLFDDPDVR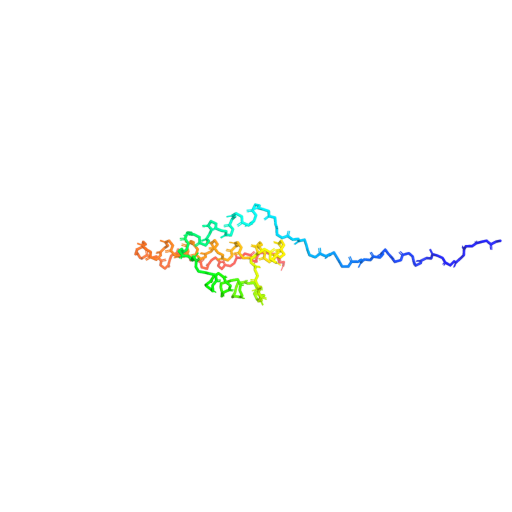PAQPAPMTDSQRLAIRSAFARLGISTAREQFDVVEKLTGERIAAVSDLTETAAQSLIYGLQSKVRHAGRANTGNSWADRDEDTWIDKL